Protein AF-A0A7Z9JYS7-F1 (afdb_monomer_lite)

Structure (mmCIF, N/CA/C/O backbone):
data_AF-A0A7Z9JYS7-F1
#
_entry.id   AF-A0A7Z9JYS7-F1
#
loop_
_atom_site.group_PDB
_atom_site.id
_atom_site.type_symbol
_atom_site.label_atom_id
_atom_site.label_alt_id
_atom_site.label_comp_id
_atom_site.label_asym_id
_atom_site.label_entity_id
_atom_site.label_seq_id
_atom_site.pdbx_PDB_ins_code
_atom_site.Cartn_x
_atom_site.Cartn_y
_atom_site.Cartn_z
_atom_site.occupancy
_atom_site.B_iso_or_equiv
_atom_site.auth_seq_id
_atom_site.auth_comp_id
_atom_site.auth_asym_id
_atom_site.auth_atom_id
_atom_site.pdbx_PDB_model_num
ATOM 1 N N . MET A 1 1 ? 8.871 -40.508 47.710 1.00 61.94 1 MET A N 1
ATOM 2 C CA . MET A 1 1 ? 7.958 -39.342 47.771 1.00 61.94 1 MET A CA 1
ATOM 3 C C . MET A 1 1 ? 8.573 -38.048 47.218 1.00 61.94 1 MET A C 1
ATOM 5 O O . MET A 1 1 ? 7.828 -37.188 46.773 1.00 61.94 1 MET A O 1
ATOM 9 N N . ASN A 1 2 ? 9.907 -37.910 47.171 1.00 69.38 2 ASN A N 1
ATOM 10 C CA . ASN A 1 2 ? 10.562 -36.671 46.715 1.00 69.38 2 ASN A CA 1
ATOM 11 C C . ASN A 1 2 ? 10.725 -36.581 45.186 1.00 69.38 2 ASN A C 1
ATOM 13 O O . ASN A 1 2 ? 10.720 -35.486 44.643 1.00 69.38 2 ASN A O 1
ATOM 17 N N . SER A 1 3 ? 10.795 -37.712 44.479 1.00 72.06 3 SER A N 1
ATOM 18 C CA . SER A 1 3 ? 10.923 -37.775 43.013 1.00 72.06 3 SER A CA 1
ATOM 19 C C . SER A 1 3 ? 9.753 -37.119 42.268 1.00 72.06 3 SER A C 1
ATOM 21 O O . SER A 1 3 ? 9.968 -36.392 41.305 1.00 72.06 3 SER A O 1
ATOM 23 N N . ILE A 1 4 ? 8.524 -37.291 42.762 1.00 81.31 4 ILE A N 1
ATOM 24 C CA . ILE A 1 4 ? 7.315 -36.652 42.212 1.00 81.31 4 ILE A CA 1
ATOM 25 C C . ILE A 1 4 ? 7.355 -35.123 42.343 1.00 81.31 4 ILE A C 1
ATOM 27 O O . ILE A 1 4 ? 6.924 -34.427 41.428 1.00 81.31 4 ILE A O 1
ATOM 31 N N . LYS A 1 5 ? 7.939 -34.581 43.423 1.00 77.94 5 LYS A N 1
ATOM 32 C CA . LYS A 1 5 ? 8.091 -33.125 43.588 1.00 77.94 5 LYS A CA 1
ATOM 33 C C . LYS A 1 5 ? 8.992 -32.515 42.514 1.00 77.94 5 LYS A C 1
ATOM 35 O O . LYS A 1 5 ? 8.667 -31.453 41.998 1.00 77.94 5 LYS A O 1
ATOM 40 N N . TYR A 1 6 ? 10.089 -33.181 42.153 1.00 82.31 6 TYR A N 1
ATOM 41 C CA . TYR A 1 6 ? 11.015 -32.664 41.139 1.00 82.31 6 TYR A CA 1
ATOM 42 C C . TYR A 1 6 ? 10.430 -32.708 39.726 1.00 82.31 6 TYR A C 1
ATOM 44 O O . TYR A 1 6 ? 10.689 -31.799 38.943 1.00 82.31 6 TYR A O 1
ATOM 52 N N . ILE A 1 7 ? 9.585 -33.700 39.421 1.00 83.75 7 ILE A N 1
ATOM 53 C CA . ILE A 1 7 ? 8.842 -33.746 38.153 1.00 83.75 7 ILE A CA 1
ATOM 54 C C . ILE A 1 7 ? 7.868 -32.566 38.074 1.00 83.75 7 ILE A C 1
ATOM 56 O O . ILE A 1 7 ? 7.853 -31.856 37.073 1.00 83.75 7 ILE A O 1
ATOM 60 N N . PHE A 1 8 ? 7.112 -32.303 39.144 1.00 83.31 8 PHE A N 1
ATOM 61 C CA . PHE A 1 8 ? 6.208 -31.150 39.195 1.00 83.31 8 PHE A CA 1
ATOM 62 C C . PHE A 1 8 ? 6.946 -29.817 39.042 1.00 83.31 8 PHE A C 1
ATOM 64 O O . PHE A 1 8 ? 6.498 -28.960 38.286 1.00 83.31 8 PHE A O 1
ATOM 71 N N . ILE A 1 9 ? 8.092 -29.655 39.708 1.00 83.06 9 ILE A N 1
ATOM 72 C CA . ILE A 1 9 ? 8.937 -28.460 39.570 1.00 83.06 9 ILE A CA 1
ATOM 73 C C . ILE A 1 9 ? 9.458 -28.324 38.135 1.00 83.06 9 ILE A C 1
ATOM 75 O O . ILE A 1 9 ? 9.430 -27.225 37.590 1.00 83.06 9 ILE A O 1
ATOM 79 N N . GLY A 1 10 ? 9.878 -29.424 37.503 1.00 81.94 10 GLY A N 1
ATOM 80 C CA . GLY A 1 10 ? 10.346 -29.426 36.116 1.00 81.94 10 GLY A CA 1
ATOM 81 C C . GLY A 1 10 ? 9.261 -29.040 35.107 1.00 81.94 10 GLY A C 1
ATOM 82 O O . GLY A 1 10 ? 9.530 -28.260 34.199 1.00 81.94 10 GLY A O 1
ATOM 83 N N . VAL A 1 11 ? 8.028 -29.524 35.297 1.00 81.12 11 VAL A N 1
ATOM 84 C CA . VAL A 1 11 ? 6.868 -29.161 34.459 1.00 81.12 11 VAL A CA 1
ATOM 8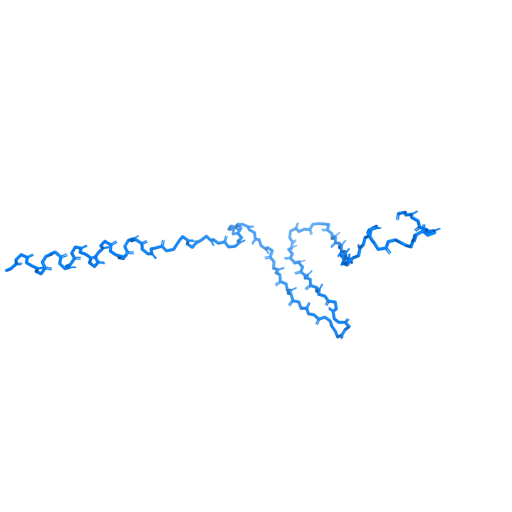5 C C . VAL A 1 11 ? 6.464 -27.698 34.659 1.00 81.12 11 VAL A C 1
ATOM 87 O O . VAL A 1 11 ? 6.104 -27.019 33.700 1.00 81.12 11 VAL A O 1
ATOM 90 N N . LEU A 1 12 ? 6.552 -27.180 35.887 1.00 78.06 12 LEU A N 1
ATOM 91 C CA . LEU A 1 12 ? 6.289 -25.764 36.144 1.00 78.06 12 LEU A CA 1
ATOM 92 C C . LEU A 1 12 ? 7.356 -24.878 35.484 1.00 78.06 12 LEU A C 1
ATOM 94 O O . LEU A 1 12 ? 7.015 -23.893 34.836 1.00 78.06 12 LEU A O 1
ATOM 98 N N . LEU A 1 13 ? 8.638 -25.246 35.601 1.00 76.94 13 LEU A N 1
ATOM 99 C CA . LEU A 1 13 ? 9.745 -24.4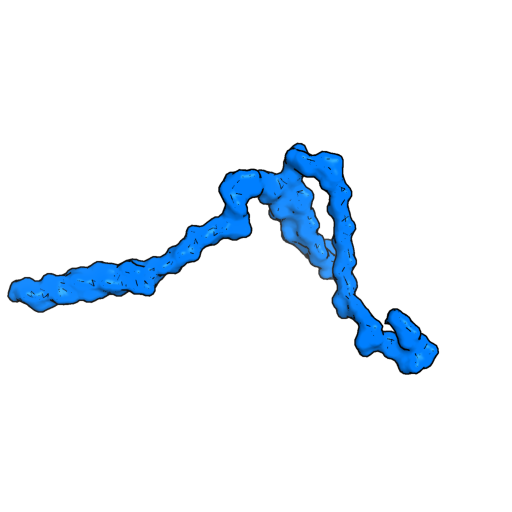98 34.996 1.00 76.94 13 LEU A CA 1
ATOM 100 C C . LEU A 1 13 ? 9.657 -24.471 33.465 1.00 76.94 13 LEU A C 1
ATOM 102 O O . LEU A 1 13 ? 9.946 -23.441 32.859 1.00 76.94 13 LEU A O 1
ATOM 106 N N . SER A 1 14 ? 9.255 -25.582 32.838 1.00 73.75 14 SER A N 1
ATOM 107 C CA . SER A 1 14 ? 9.109 -25.634 31.383 1.00 73.75 14 SER A CA 1
ATOM 108 C C . SER A 1 14 ? 7.959 -24.750 30.896 1.00 73.75 14 SER A C 1
ATOM 110 O O . SER A 1 14 ? 8.136 -24.029 29.920 1.00 73.75 14 SER A O 1
ATOM 112 N N . ALA A 1 15 ? 6.826 -24.707 31.604 1.00 71.12 15 ALA A N 1
ATOM 113 C CA . ALA A 1 15 ? 5.708 -23.829 31.250 1.00 71.12 15 ALA A CA 1
ATOM 114 C C . ALA A 1 15 ? 6.087 -22.334 31.272 1.00 71.12 15 ALA A C 1
ATOM 116 O O . ALA A 1 15 ? 5.613 -21.571 30.435 1.00 71.12 15 ALA A O 1
ATOM 117 N N . PHE A 1 16 ? 6.976 -21.922 32.183 1.00 69.00 16 PHE A N 1
ATOM 118 C CA . PHE A 1 16 ? 7.502 -20.552 32.221 1.00 69.00 16 PHE A CA 1
ATOM 119 C C . PHE A 1 16 ? 8.552 -20.272 31.133 1.00 69.00 16 PHE A C 1
ATOM 121 O O . PHE A 1 16 ? 8.622 -19.149 30.642 1.00 69.00 16 PHE A O 1
ATOM 128 N N . ALA A 1 17 ? 9.354 -21.265 30.735 1.00 73.44 17 ALA A N 1
ATOM 129 C CA . ALA A 1 17 ? 10.413 -21.088 29.736 1.00 73.44 17 ALA A CA 1
ATOM 130 C C . ALA A 1 17 ? 9.893 -20.929 28.292 1.00 73.44 17 ALA A C 1
ATOM 132 O O . ALA A 1 17 ? 10.602 -20.375 27.455 1.00 73.44 17 ALA A O 1
ATOM 133 N N . PHE A 1 18 ? 8.673 -21.394 27.999 1.00 72.25 18 PHE A N 1
ATOM 134 C CA . PHE A 1 18 ? 8.070 -21.356 26.657 1.00 72.25 18 PHE A CA 1
ATOM 135 C C . PHE A 1 18 ? 6.937 -20.327 26.500 1.00 72.25 18 PHE A C 1
ATOM 137 O O . PHE A 1 18 ? 6.174 -20.395 25.538 1.00 72.25 18 PHE A O 1
ATOM 144 N N . GLY A 1 19 ? 6.801 -19.375 27.427 1.00 73.88 19 GLY A N 1
ATOM 145 C CA . GLY A 1 19 ? 5.834 -18.286 27.289 1.00 73.88 19 GLY A CA 1
ATOM 146 C C . GLY A 1 19 ? 6.241 -17.323 26.174 1.00 73.88 19 GLY A C 1
ATOM 147 O O . GLY A 1 19 ? 7.150 -16.517 26.355 1.00 73.88 19 GLY A O 1
ATOM 148 N N . GLU A 1 20 ? 5.576 -17.393 25.023 1.00 77.50 20 GLU A N 1
ATOM 149 C CA . GLU A 1 20 ? 5.762 -16.421 23.947 1.00 77.50 20 GLU A CA 1
ATOM 150 C C . GLU A 1 20 ? 5.148 -15.067 24.353 1.00 77.50 20 GLU A C 1
ATOM 152 O O . GLU A 1 20 ? 4.012 -14.997 24.832 1.00 77.50 20 GLU A O 1
ATOM 157 N N . LEU A 1 21 ? 5.901 -13.976 24.185 1.00 79.06 21 LEU A N 1
ATOM 158 C CA . LEU A 1 21 ? 5.400 -12.617 24.399 1.00 79.06 21 LEU A CA 1
ATOM 159 C C . LEU A 1 21 ? 4.409 -12.269 23.280 1.00 79.06 21 LEU A C 1
ATOM 161 O O . LEU A 1 21 ? 4.808 -11.902 22.178 1.00 79.06 21 LEU A O 1
ATOM 165 N N . GLN A 1 22 ? 3.112 -12.366 23.571 1.00 81.00 22 GLN A N 1
ATOM 166 C CA . GLN A 1 22 ? 2.054 -11.942 22.654 1.00 81.00 22 GLN A CA 1
ATOM 167 C C . GLN A 1 22 ? 1.928 -10.416 22.664 1.00 81.00 22 GLN A C 1
ATOM 169 O O . GLN A 1 22 ? 1.159 -9.838 23.433 1.00 81.00 22 GLN A O 1
ATOM 174 N N . LEU A 1 23 ? 2.719 -9.752 21.824 1.00 84.06 23 LEU A N 1
ATOM 175 C CA . LEU A 1 23 ? 2.579 -8.321 21.578 1.00 84.06 23 LEU A CA 1
ATOM 176 C C . LEU A 1 23 ? 1.474 -8.087 20.538 1.00 84.06 23 LEU A C 1
ATOM 178 O O . LEU A 1 23 ? 1.437 -8.793 19.531 1.00 84.06 23 LEU A O 1
ATOM 182 N N . PRO A 1 24 ? 0.570 -7.116 20.753 1.00 86.62 24 PRO A N 1
ATOM 183 C CA . PRO A 1 24 ? -0.424 -6.776 19.748 1.00 86.62 24 PRO A CA 1
ATOM 184 C C . PRO A 1 24 ? 0.251 -6.136 18.528 1.00 86.62 24 PRO A C 1
ATOM 186 O O . PRO A 1 24 ? 1.134 -5.292 18.670 1.00 86.62 24 PRO A O 1
ATOM 189 N N . ASP A 1 25 ? -0.227 -6.476 17.330 1.00 88.06 25 ASP A N 1
ATOM 190 C CA . ASP A 1 25 ? 0.278 -5.920 16.061 1.00 88.06 25 ASP A CA 1
ATOM 191 C C . ASP A 1 25 ? 0.032 -4.409 15.912 1.00 88.06 25 ASP A C 1
ATOM 193 O O . ASP A 1 25 ? 0.623 -3.754 15.052 1.00 88.06 25 ASP A O 1
ATOM 197 N N . LYS A 1 26 ? -0.867 -3.852 16.730 1.00 91.19 26 LYS A N 1
ATOM 198 C CA . LYS A 1 26 ? -1.223 -2.435 16.731 1.00 91.19 26 LYS A CA 1
ATOM 199 C C . LYS A 1 26 ? -1.352 -1.871 18.135 1.00 91.19 26 LYS A C 1
ATOM 201 O O . LYS A 1 26 ? -1.620 -2.580 19.104 1.00 91.19 26 LYS A O 1
ATOM 206 N N . HIS A 1 27 ? -1.202 -0.555 18.223 1.00 92.19 27 HIS A N 1
ATOM 207 C CA . HIS A 1 27 ? -1.431 0.178 19.457 1.00 92.19 27 HIS A CA 1
ATOM 208 C C . HIS A 1 27 ? -2.911 0.052 19.895 1.00 92.19 27 HIS A C 1
ATOM 210 O O . HIS A 1 27 ? -3.791 0.088 19.037 1.00 92.19 27 HIS A O 1
ATOM 216 N N . PRO A 1 28 ? -3.238 -0.033 21.201 1.00 91.56 28 PRO A N 1
ATOM 217 C CA . PRO A 1 28 ? -4.623 -0.207 21.668 1.00 91.56 28 PRO A CA 1
ATOM 218 C C . PRO A 1 28 ? -5.610 0.890 21.238 1.00 91.56 28 PRO A C 1
ATOM 220 O O . PRO A 1 28 ? -6.806 0.643 21.146 1.00 91.56 28 PRO A O 1
ATOM 223 N N . LEU A 1 29 ? -5.112 2.104 20.986 1.00 92.81 29 LEU A N 1
ATOM 224 C CA . LEU A 1 29 ? -5.904 3.245 20.496 1.00 92.81 29 LEU A CA 1
ATOM 225 C C . LEU A 1 29 ? -5.910 3.375 18.964 1.00 92.81 29 LEU A C 1
ATOM 227 O O . LEU A 1 29 ? -6.451 4.344 18.433 1.00 92.81 29 LEU A O 1
ATOM 231 N N . ASP A 1 30 ? -5.263 2.451 18.253 1.00 93.06 30 ASP A N 1
ATOM 232 C CA . ASP A 1 30 ? -5.243 2.449 16.796 1.00 93.06 30 ASP A CA 1
ATOM 233 C C . ASP A 1 30 ? -6.536 1.831 16.237 1.00 93.06 30 ASP A C 1
ATOM 235 O O . ASP A 1 30 ? -6.721 0.611 16.181 1.00 93.06 30 ASP A O 1
ATOM 239 N N . GLU A 1 31 ? -7.438 2.710 15.808 1.00 94.19 31 GLU A N 1
ATOM 240 C CA . GLU A 1 31 ? -8.723 2.376 15.180 1.00 94.19 31 GLU A CA 1
ATOM 241 C C . GLU A 1 31 ? -8.604 2.091 13.676 1.00 94.19 31 GLU A C 1
ATOM 243 O O . GLU A 1 31 ? -9.610 2.017 12.974 1.00 94.19 31 GLU A O 1
ATOM 248 N N . THR A 1 32 ? -7.386 1.938 13.155 1.00 95.75 32 THR A N 1
ATOM 249 C CA . THR A 1 32 ? -7.181 1.674 11.734 1.00 95.75 32 THR A CA 1
ATOM 250 C C . THR A 1 32 ? -7.593 0.248 11.362 1.00 95.75 32 THR A C 1
ATOM 252 O O . THR A 1 32 ? -7.191 -0.746 11.989 1.00 95.75 32 THR A O 1
ATOM 255 N N . GLU A 1 33 ? -8.385 0.151 10.297 1.00 95.75 33 GLU A N 1
ATOM 256 C CA . GLU A 1 33 ? -8.789 -1.087 9.643 1.00 95.75 33 GLU A CA 1
ATOM 257 C C . GLU A 1 33 ? -8.033 -1.260 8.324 1.00 95.75 33 GLU A C 1
ATOM 259 O O . GLU A 1 33 ? -7.908 -0.328 7.525 1.00 95.75 33 GLU A O 1
ATOM 264 N N . TYR A 1 34 ? -7.547 -2.478 8.081 1.00 95.44 34 TYR A N 1
ATOM 265 C CA . TYR A 1 34 ? -6.771 -2.811 6.892 1.00 95.44 34 TYR A CA 1
ATOM 266 C C . TYR A 1 34 ? -7.479 -3.866 6.052 1.00 95.44 34 TYR A C 1
ATOM 268 O O . TYR A 1 34 ? -7.909 -4.898 6.567 1.00 95.44 34 TYR A O 1
ATOM 276 N N . LYS A 1 35 ? -7.496 -3.668 4.732 1.00 97.69 35 LYS A N 1
ATOM 277 C CA . LYS A 1 35 ? -7.881 -4.707 3.768 1.00 97.69 35 LYS A CA 1
ATOM 278 C C . LYS A 1 35 ? -6.766 -4.900 2.750 1.00 97.69 35 LYS A C 1
ATOM 280 O O . LYS A 1 35 ? -6.411 -3.967 2.037 1.00 97.69 35 LYS A O 1
ATOM 285 N N . LYS A 1 36 ? -6.225 -6.116 2.672 1.00 97.88 36 LYS A N 1
ATOM 286 C CA . LYS A 1 36 ? -5.178 -6.494 1.712 1.00 97.88 36 LYS A CA 1
ATOM 287 C C . LYS A 1 36 ? -5.772 -7.401 0.645 1.00 97.88 36 LYS A C 1
ATOM 289 O O . LYS A 1 36 ? -6.473 -8.351 0.983 1.00 97.88 36 LYS A O 1
ATOM 294 N N . PHE A 1 37 ? -5.506 -7.113 -0.622 1.00 98.50 37 PHE A N 1
ATOM 295 C CA . PHE A 1 37 ? -5.942 -7.955 -1.737 1.00 98.50 37 PHE A CA 1
ATOM 296 C C . PHE A 1 37 ? -5.059 -7.747 -2.967 1.00 98.50 37 PHE A C 1
ATOM 298 O O . PHE A 1 37 ? -4.228 -6.836 -3.020 1.00 98.50 37 PHE A O 1
ATOM 305 N N . THR A 1 38 ? -5.234 -8.622 -3.951 1.00 98.62 38 THR A N 1
ATOM 306 C CA . THR A 1 38 ? -4.566 -8.548 -5.247 1.00 98.62 38 THR A CA 1
ATOM 307 C C . THR A 1 38 ? -5.623 -8.348 -6.321 1.00 98.62 38 THR A C 1
ATOM 309 O O . THR A 1 38 ? -6.637 -9.040 -6.316 1.00 98.62 38 THR A O 1
ATOM 312 N N . LEU A 1 39 ? -5.407 -7.364 -7.189 1.00 98.56 39 LEU A N 1
ATOM 313 C CA . LEU A 1 39 ? -6.249 -7.112 -8.356 1.00 98.56 39 LEU A CA 1
ATOM 314 C C . LEU A 1 39 ? -5.997 -8.167 -9.440 1.00 98.56 39 LEU A C 1
ATOM 316 O O . LEU A 1 39 ? -4.937 -8.791 -9.462 1.00 98.56 39 LEU A O 1
ATOM 320 N N . ASP A 1 40 ? -6.918 -8.298 -10.394 1.00 98.69 40 ASP A N 1
ATOM 321 C CA . ASP A 1 40 ? -6.803 -9.263 -11.502 1.00 98.69 40 ASP A CA 1
ATOM 322 C C . ASP A 1 40 ? -5.539 -9.050 -12.357 1.00 98.69 40 ASP A C 1
ATOM 324 O O . ASP A 1 40 ? -4.996 -9.992 -12.927 1.00 98.69 40 ASP A O 1
ATOM 328 N N . ASN A 1 41 ? -5.017 -7.818 -12.401 1.00 98.19 41 ASN A N 1
ATOM 329 C CA . ASN A 1 41 ? -3.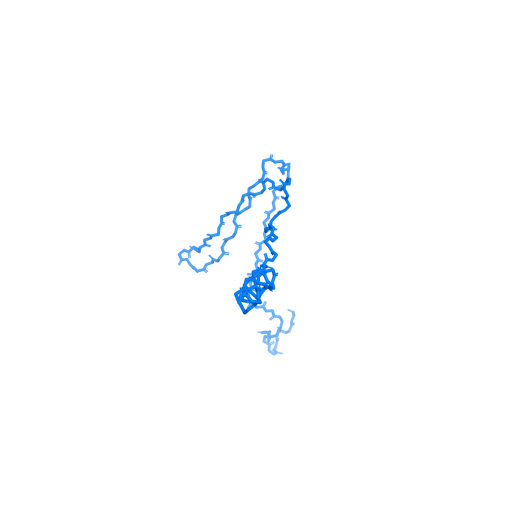761 -7.477 -13.077 1.00 98.19 41 ASN A CA 1
ATOM 330 C C . ASN A 1 41 ? -2.494 -7.754 -12.237 1.00 98.19 41 ASN A C 1
ATOM 332 O O . ASN A 1 41 ? -1.392 -7.382 -12.640 1.00 98.19 41 ASN A O 1
ATOM 336 N N . GLY A 1 42 ? -2.635 -8.363 -11.058 1.00 98.31 42 GLY A N 1
ATOM 337 C CA . GLY A 1 42 ? -1.533 -8.733 -10.169 1.00 98.31 42 GLY A CA 1
ATOM 338 C C . GLY A 1 42 ? -1.052 -7.635 -9.213 1.00 98.31 42 GLY A C 1
ATOM 339 O O . GLY A 1 42 ? -0.174 -7.902 -8.386 1.00 98.31 42 GLY A O 1
ATOM 340 N N . LEU A 1 43 ? -1.612 -6.419 -9.260 1.00 98.38 43 LEU A N 1
ATOM 341 C CA . LEU A 1 43 ? -1.248 -5.358 -8.315 1.00 98.38 43 LEU A CA 1
ATOM 342 C C . LEU A 1 43 ? -1.686 -5.711 -6.891 1.00 98.38 43 LEU A C 1
ATOM 344 O O . LEU A 1 43 ? -2.834 -6.078 -6.640 1.00 98.38 43 LEU A O 1
ATOM 348 N N . LYS A 1 44 ? -0.762 -5.556 -5.940 1.00 98.56 44 LYS A N 1
ATOM 349 C CA . LYS A 1 44 ? -1.010 -5.762 -4.510 1.00 98.56 44 LYS A CA 1
ATOM 350 C C . LYS A 1 44 ? -1.463 -4.451 -3.882 1.00 98.56 44 LYS A C 1
ATOM 352 O O . LYS A 1 44 ? -0.747 -3.457 -3.960 1.00 98.56 44 LYS A O 1
ATOM 357 N N . VAL A 1 45 ? -2.627 -4.470 -3.243 1.00 98.56 45 VAL A N 1
ATOM 358 C CA . VAL A 1 45 ? -3.272 -3.287 -2.668 1.00 98.56 45 VAL A CA 1
ATOM 359 C C . VAL A 1 45 ? -3.444 -3.465 -1.165 1.00 98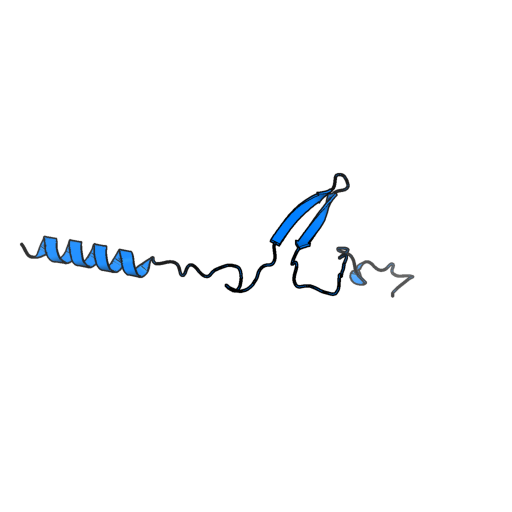.56 45 VAL A C 1
ATOM 361 O O . VAL A 1 45 ? -3.818 -4.539 -0.687 1.00 98.56 45 VAL A O 1
ATOM 364 N N . ILE A 1 46 ? -3.191 -2.386 -0.425 1.00 98.19 46 ILE A N 1
ATOM 365 C CA . ILE A 1 46 ? -3.544 -2.242 0.986 1.00 98.19 46 ILE A CA 1
ATOM 366 C C . ILE A 1 46 ? -4.485 -1.043 1.082 1.00 98.19 46 ILE A C 1
ATOM 368 O O . ILE A 1 46 ? -4.087 0.075 0.769 1.00 98.19 46 ILE A O 1
ATOM 372 N N . LEU A 1 47 ? -5.724 -1.276 1.505 1.00 97.94 47 LEU A N 1
ATOM 373 C CA . LEU A 1 47 ? -6.638 -0.212 1.908 1.00 97.94 47 LEU A CA 1
ATOM 374 C C . LEU A 1 47 ? -6.505 0.014 3.405 1.00 97.94 47 LEU A C 1
ATOM 376 O O . LEU A 1 47 ? -6.425 -0.949 4.171 1.00 97.94 47 LEU A O 1
ATOM 380 N N . VAL A 1 48 ? -6.502 1.285 3.785 1.00 97.00 48 VAL A N 1
ATOM 381 C CA . VAL A 1 48 ? -6.374 1.759 5.160 1.00 97.00 48 VAL A CA 1
ATOM 382 C C . VAL A 1 48 ? -7.576 2.652 5.439 1.00 97.00 48 VAL A C 1
ATOM 384 O O . VAL A 1 48 ? -7.763 3.653 4.749 1.00 97.00 48 VAL A O 1
ATOM 387 N N . SER A 1 49 ? -8.404 2.276 6.410 1.00 96.56 49 SER A N 1
ATOM 388 C CA . SER A 1 49 ? -9.582 3.041 6.823 1.00 96.56 49 SER A CA 1
ATOM 389 C C . SER A 1 49 ? -9.435 3.458 8.278 1.00 96.56 49 SER A C 1
ATOM 391 O O . SER A 1 49 ? -9.188 2.618 9.138 1.00 96.56 49 SER A O 1
ATOM 393 N N . ASN A 1 50 ? -9.583 4.750 8.556 1.00 95.69 50 ASN A N 1
ATOM 394 C CA . ASN A 1 50 ? -9.650 5.275 9.912 1.00 95.69 50 ASN A CA 1
ATOM 395 C C . ASN A 1 50 ? -10.575 6.506 9.912 1.00 95.69 50 ASN A C 1
ATOM 397 O O . ASN A 1 50 ? -10.262 7.491 9.239 1.00 95.69 50 ASN A O 1
ATOM 401 N N . PRO A 1 51 ? -11.703 6.487 10.646 1.00 93.00 51 PRO A N 1
ATOM 402 C CA . PRO A 1 51 ? -12.695 7.565 10.612 1.00 93.00 51 PRO A CA 1
ATOM 403 C C . PRO A 1 51 ? -12.183 8.893 11.189 1.00 93.00 51 PRO A C 1
ATOM 405 O O . PRO A 1 51 ? -12.809 9.930 10.979 1.00 93.00 51 PRO A O 1
ATOM 408 N N . LYS A 1 52 ? -11.057 8.884 11.915 1.00 95.12 52 LYS A N 1
ATOM 409 C CA . LYS A 1 52 ? -10.440 10.087 12.490 1.00 95.12 52 LYS A CA 1
ATOM 410 C C . LYS A 1 52 ? -9.518 10.816 11.510 1.00 95.12 52 LYS A C 1
ATOM 412 O O . LYS A 1 52 ? -9.127 11.947 11.791 1.00 95.12 52 LYS A O 1
ATOM 417 N N . TYR A 1 53 ? -9.136 10.195 10.392 1.00 94.06 53 TYR A N 1
ATOM 418 C CA . TYR A 1 53 ? -8.263 10.838 9.411 1.00 94.06 53 TYR A CA 1
ATOM 419 C C . TYR A 1 53 ? -9.027 11.905 8.628 1.00 94.06 53 TYR A C 1
ATOM 421 O O . TYR A 1 53 ? -10.039 11.634 7.989 1.00 94.06 53 TYR A O 1
ATOM 429 N N . ASN A 1 54 ? -8.510 13.130 8.652 1.00 95.62 54 ASN A N 1
ATOM 430 C CA . ASN A 1 54 ? -9.053 14.274 7.917 1.00 95.62 54 ASN A CA 1
ATOM 431 C C . ASN A 1 54 ? -8.380 14.491 6.550 1.00 95.62 54 ASN A C 1
ATOM 433 O O . ASN A 1 54 ? -8.807 15.353 5.786 1.00 95.62 54 ASN A O 1
ATOM 437 N N . ILE A 1 55 ? -7.318 13.737 6.256 1.00 96.31 55 ILE A N 1
ATOM 438 C CA . ILE A 1 55 ? -6.572 13.785 5.000 1.00 96.31 55 ILE A CA 1
ATOM 439 C C . ILE A 1 55 ? -6.462 12.363 4.461 1.00 96.31 55 ILE A C 1
ATOM 441 O O . ILE A 1 55 ? -6.061 11.442 5.171 1.00 96.31 55 ILE A O 1
ATOM 445 N N . SER A 1 56 ? -6.801 12.196 3.186 1.00 95.81 56 SER A N 1
ATOM 446 C CA . SER A 1 56 ? -6.557 10.959 2.447 1.00 95.81 56 SER A CA 1
ATOM 447 C C . SER A 1 56 ? -5.203 11.017 1.742 1.00 95.81 56 SER A C 1
ATOM 449 O O . SER A 1 56 ? -4.771 12.077 1.293 1.00 95.81 56 SER A O 1
ATOM 451 N N . ALA A 1 57 ? -4.547 9.867 1.613 1.00 97.06 57 ALA A N 1
ATOM 452 C CA . ALA A 1 57 ? -3.288 9.728 0.895 1.00 97.06 57 ALA A CA 1
ATOM 453 C C . ALA A 1 57 ? -3.260 8.404 0.129 1.00 97.06 57 ALA A C 1
ATOM 455 O O . ALA A 1 57 ? -3.930 7.439 0.500 1.00 97.06 57 ALA A O 1
ATOM 456 N N . ALA A 1 58 ? -2.459 8.359 -0.929 1.00 97.62 58 ALA A N 1
ATOM 457 C CA . ALA A 1 58 ? -2.178 7.149 -1.680 1.00 97.62 58 ALA A CA 1
ATOM 458 C C . ALA A 1 58 ? -0.717 7.163 -2.135 1.00 97.62 58 ALA A C 1
ATOM 460 O O . ALA A 1 58 ? -0.145 8.223 -2.392 1.00 97.62 58 ALA A O 1
ATOM 461 N N . SER A 1 59 ? -0.118 5.982 -2.246 1.00 98.06 59 SER A N 1
ATOM 462 C CA . SER A 1 59 ? 1.211 5.790 -2.819 1.00 98.06 59 SER A CA 1
ATOM 463 C C . SER A 1 59 ? 1.242 4.495 -3.626 1.00 98.06 59 SER A C 1
ATOM 465 O O . SER A 1 59 ? 0.439 3.585 -3.409 1.00 98.06 59 SER A O 1
ATOM 467 N N . MET A 1 60 ?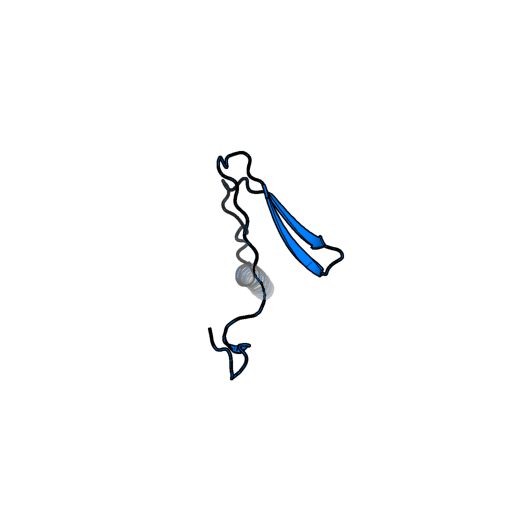 2.164 4.418 -4.582 1.00 97.75 60 MET A N 1
ATOM 468 C CA . MET A 1 60 ? 2.396 3.224 -5.386 1.00 97.75 60 MET A CA 1
ATOM 469 C C . MET A 1 60 ? 3.896 2.964 -5.454 1.00 97.75 60 MET A C 1
ATOM 471 O O . MET A 1 60 ? 4.677 3.878 -5.700 1.00 97.75 60 MET A O 1
ATOM 475 N N . HIS A 1 61 ? 4.290 1.710 -5.248 1.00 97.69 61 HIS A N 1
ATOM 476 C CA . HIS A 1 61 ? 5.671 1.266 -5.381 1.00 97.69 61 HIS A CA 1
ATOM 477 C C . HIS A 1 61 ? 5.795 0.344 -6.593 1.00 97.69 61 HIS A C 1
ATOM 479 O O . HIS A 1 61 ? 5.114 -0.682 -6.672 1.00 97.69 61 HIS A O 1
ATOM 485 N N . VAL A 1 62 ? 6.690 0.697 -7.513 1.00 97.06 62 VAL A N 1
ATOM 486 C CA . VAL A 1 62 ? 7.060 -0.143 -8.654 1.00 97.06 62 VAL A CA 1
ATOM 487 C C . VAL A 1 62 ? 8.420 -0.753 -8.352 1.00 97.06 62 VAL A C 1
ATOM 489 O O . VAL A 1 62 ? 9.346 -0.048 -7.974 1.00 97.06 62 VAL A O 1
ATOM 492 N N . LYS A 1 63 ? 8.549 -2.072 -8.501 1.00 96.44 63 LYS A N 1
ATOM 493 C CA . LYS A 1 63 ? 9.778 -2.808 -8.172 1.00 96.44 63 LYS A CA 1
ATOM 494 C C . LYS A 1 63 ? 10.833 -2.691 -9.289 1.00 96.44 63 LYS A C 1
ATOM 496 O O . LYS A 1 63 ? 11.283 -3.705 -9.814 1.00 96.44 63 LYS A O 1
ATOM 501 N N . VAL A 1 64 ? 11.184 -1.462 -9.658 1.00 96.50 64 VAL A N 1
ATOM 502 C CA . VAL A 1 64 ? 12.237 -1.088 -10.620 1.00 96.50 64 VAL A CA 1
ATOM 503 C C . VAL A 1 64 ? 12.929 0.188 -10.128 1.00 96.50 64 VAL A C 1
ATOM 505 O O . VAL A 1 64 ? 12.391 0.890 -9.275 1.00 96.50 64 VAL A O 1
ATOM 508 N N . GLY A 1 65 ? 14.115 0.489 -10.644 1.00 96.56 65 GLY A N 1
ATOM 509 C C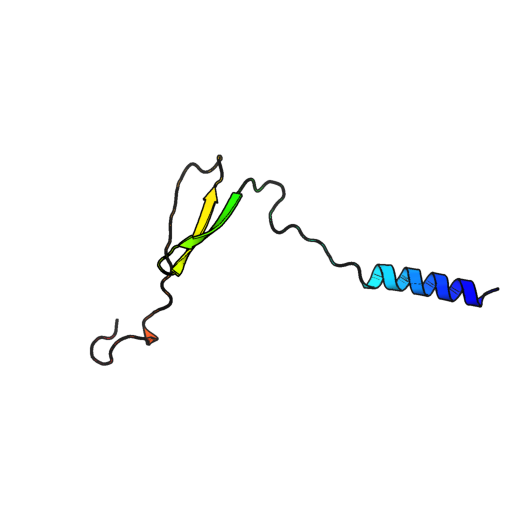A . GLY A 1 65 ? 14.868 1.697 -10.299 1.00 96.56 65 GLY A CA 1
ATOM 510 C C . GLY A 1 65 ? 16.077 1.863 -11.214 1.00 96.56 65 GLY A C 1
ATOM 511 O O . GLY A 1 65 ? 16.227 1.081 -12.152 1.00 96.56 65 GLY A O 1
ATOM 512 N N . SER A 1 66 ? 16.960 2.812 -10.896 1.00 97.19 66 SER A N 1
ATOM 513 C CA . SER A 1 66 ? 18.067 3.230 -11.775 1.00 97.19 66 SER A CA 1
ATOM 514 C C . SER A 1 66 ? 19.068 2.127 -12.146 1.00 97.19 66 SER A C 1
ATOM 516 O O . SER A 1 66 ? 19.740 2.185 -13.166 1.00 97.19 66 SER A O 1
ATOM 518 N N . LEU A 1 67 ? 19.131 1.035 -11.374 1.00 96.56 67 LEU A N 1
ATOM 519 C CA . LEU A 1 67 ? 19.907 -0.159 -11.750 1.00 96.56 67 LEU A CA 1
ATOM 520 C C . LEU A 1 67 ? 19.409 -0.838 -13.037 1.00 96.56 67 LEU A C 1
ATOM 522 O O . LEU A 1 67 ? 20.086 -1.717 -13.563 1.00 96.56 67 LEU A O 1
ATOM 526 N N . SER A 1 68 ? 18.206 -0.497 -13.498 1.00 97.00 68 SER A N 1
ATOM 527 C CA . SER A 1 68 ? 17.617 -0.998 -14.742 1.00 97.00 68 SER A CA 1
ATOM 528 C C . SER A 1 68 ? 17.737 -0.002 -15.897 1.00 97.00 68 SER A C 1
ATOM 530 O O . SER A 1 68 ? 17.171 -0.260 -16.960 1.00 97.00 68 SER A O 1
ATOM 532 N N . ASP A 1 69 ? 18.441 1.115 -15.705 1.00 97.94 69 ASP A N 1
ATOM 533 C CA . ASP A 1 69 ? 18.562 2.150 -16.726 1.00 97.94 69 ASP A CA 1
ATOM 534 C C . ASP A 1 69 ? 19.352 1.638 -17.937 1.00 97.94 69 ASP A C 1
ATOM 536 O O . ASP A 1 69 ? 20.407 1.009 -17.772 1.00 97.94 69 ASP A O 1
ATOM 540 N N . PRO A 1 70 ? 18.895 1.923 -19.169 1.00 97.56 70 PRO A N 1
ATOM 541 C CA . PRO A 1 70 ? 19.671 1.650 -20.368 1.00 97.56 70 PRO A CA 1
ATOM 542 C C . PRO A 1 70 ? 21.031 2.350 -20.317 1.00 97.56 70 PRO A C 1
ATOM 544 O O . PRO A 1 70 ? 21.156 3.478 -19.836 1.00 97.56 70 PRO A O 1
ATOM 547 N N . SER A 1 71 ? 22.065 1.706 -20.857 1.00 97.00 71 SER A N 1
ATOM 548 C CA . SER A 1 71 ? 23.429 2.254 -20.848 1.00 97.00 71 SER A CA 1
ATOM 549 C C . SER A 1 71 ? 23.544 3.608 -21.554 1.00 97.00 71 SER A C 1
ATOM 551 O O . SER A 1 71 ? 24.416 4.404 -21.222 1.00 97.00 71 SER A O 1
ATOM 553 N N . ASP A 1 72 ? 22.678 3.859 -22.533 1.00 97.75 72 ASP A N 1
ATOM 554 C CA . ASP A 1 72 ? 22.592 5.089 -23.317 1.00 97.75 72 ASP A CA 1
ATOM 555 C C . ASP A 1 72 ? 21.576 6.110 -22.763 1.00 97.75 72 ASP A C 1
ATOM 557 O O . ASP A 1 72 ? 21.445 7.197 -23.324 1.00 97.75 72 ASP A O 1
ATOM 561 N N . ALA A 1 73 ? 20.892 5.802 -21.654 1.00 96.50 73 ALA A N 1
ATOM 562 C CA . ALA A 1 73 ? 19.890 6.662 -21.021 1.00 96.50 73 ALA A CA 1
ATOM 563 C C . ALA A 1 73 ? 19.861 6.477 -19.490 1.00 96.50 73 ALA A C 1
ATOM 565 O O . ALA A 1 73 ? 18.886 5.990 -18.927 1.00 96.50 73 ALA A O 1
ATOM 566 N N . GLN A 1 74 ? 20.948 6.858 -18.820 1.00 97.00 74 GLN A N 1
ATOM 567 C CA . GLN A 1 74 ? 21.036 6.870 -17.353 1.00 97.00 74 GLN A CA 1
ATOM 568 C C . GLN A 1 74 ? 20.216 8.033 -16.756 1.00 97.00 74 GLN A C 1
ATOM 570 O O . GLN A 1 74 ? 20.302 9.150 -17.284 1.00 97.00 74 GLN A O 1
ATOM 575 N N . GLY A 1 75 ? 19.471 7.804 -15.663 1.00 84.12 75 GLY A N 1
ATOM 576 C CA . GLY A 1 75 ? 18.662 8.839 -14.996 1.00 84.12 75 GLY A CA 1
ATOM 577 C C . GLY A 1 75 ? 17.868 8.358 -13.787 1.00 84.12 75 GLY A C 1
ATOM 578 O O . GLY A 1 75 ? 16.825 7.707 -14.001 1.00 84.12 75 GLY A O 1
#

pLDDT: mean 90.07, std 9.67, range [61.94, 98.69]

Foldseek 3Di:
DVVVVVVVVVVVVVVVVPDDPDDDPDDPPDPKDWDWDADPVGDTDIDIDDPPDPDDDDDDDDPDDQVPADPVGGD

Radius of gyration: 26.03 Å; chains: 1; bounding box: 36×54×71 Å

Sequence (75 aa):
MNSIKYIFIGVLLSAFAFGELQLPDKHPLDETEYKKFTLDNGLKVILVSNPKYNISAASMHVKVGSLSDPSDAQG

Secondary structure (DSSP, 8-state):
-HHHHHHHHHHHHHHHHT------SS-TT---EEEEEE-TTS-EEEEEE-TT-SS-------S--GGG--TT---